Protein AF-A0A2S8RGA9-F1 (afdb_monomer_lite)

Foldseek 3Di:
DDDDDDDDDDDPPDPPDDPDPDFDKDKDWDFDWDWDWDKDADDPDPVRRVVVCVVCVVVVNQCVCDPRIHTPDTDIHTDPPDDTDMDMGTDNDDDDDDVVVLVVLLVVLVVVVVVLVVVQVVQDDDPVVVVPDDPPDDDDDDDDPVSVVSVVVSVVSNPPD

pLDDT: mean 84.49, std 16.22, range [42.5, 98.19]

Sequence (161 aa):
MSTLPVSTPPISTRPDGAGANLGAFMVGYTLDYAHRVVVGVRAASAEAACAIVRTAFDAGTLWDDTPDMPLLYDDYEELDGQVLDFDATAVPAWAAAHASVRQVRLHAAAERLLAFARLVDNRALSASVIGSWHPDVLVGLSLTAGQLRELRTLLATLADR

Secondary structure (DSSP, 8-state):
-PPPPP-PPP-----------PPEEEEE----EEEEEEE----SSHHHHHHHHHHHHHTT-TTS-BTTB-EEEEEEEEPTT-----EEEEESSPPPPPHHHHHHHHHHHHHHHHHHHHHHHHHSPPHHHHTTS-TT--------HHHHHHHHHHHHHHH--

Structure (mmCIF, N/CA/C/O backbone):
data_AF-A0A2S8RGA9-F1
#
_entry.id   AF-A0A2S8RGA9-F1
#
loop_
_atom_site.group_PDB
_atom_site.id
_atom_site.type_symbol
_atom_site.label_atom_id
_atom_site.label_alt_id
_atom_site.label_comp_id
_atom_site.label_asym_id
_atom_site.label_entity_id
_atom_site.label_seq_id
_atom_site.pdbx_PDB_ins_code
_atom_site.Cartn_x
_atom_site.Cartn_y
_atom_site.Cartn_z
_atom_site.occupancy
_atom_site.B_iso_or_equiv
_atom_site.auth_seq_id
_atom_site.auth_comp_id
_atom_site.auth_asym_id
_atom_site.auth_atom_id
_atom_site.pdbx_PDB_model_num
ATOM 1 N N . MET A 1 1 ? -27.987 74.223 2.114 1.00 42.50 1 MET A N 1
ATOM 2 C CA . MET A 1 1 ? -27.753 72.847 1.625 1.00 42.50 1 MET A CA 1
ATOM 3 C C . MET A 1 1 ? -26.258 72.599 1.704 1.00 42.50 1 MET A C 1
ATOM 5 O O . MET A 1 1 ? -25.519 73.243 0.977 1.00 42.50 1 MET A O 1
ATOM 9 N N . SER A 1 2 ? -25.833 71.806 2.690 1.00 43.59 2 SER A N 1
ATOM 10 C CA . SER A 1 2 ? -24.432 71.618 3.090 1.00 43.59 2 SER A CA 1
ATOM 11 C C . SER A 1 2 ? -23.911 70.294 2.531 1.00 43.59 2 SER A C 1
ATOM 13 O O . SER A 1 2 ? -24.535 69.256 2.745 1.00 43.59 2 SER A O 1
ATOM 15 N N . THR A 1 3 ? -22.812 70.334 1.786 1.00 44.50 3 THR A N 1
ATOM 16 C CA . THR A 1 3 ? -22.112 69.165 1.235 1.00 44.50 3 THR A CA 1
ATOM 17 C C . THR A 1 3 ? -21.219 68.534 2.303 1.00 44.50 3 THR A C 1
ATOM 19 O O . THR A 1 3 ? -20.331 69.198 2.833 1.00 44.50 3 THR A O 1
ATOM 22 N N . LEU A 1 4 ? -21.449 67.255 2.612 1.00 48.31 4 LEU A N 1
ATOM 23 C CA . LEU A 1 4 ? -20.589 66.449 3.486 1.00 48.31 4 LEU A CA 1
ATOM 24 C C . LEU A 1 4 ? -19.353 65.951 2.707 1.00 48.31 4 LEU A C 1
ATOM 26 O O . LEU A 1 4 ? -19.504 65.563 1.546 1.00 48.31 4 LEU A O 1
ATOM 30 N N . PRO A 1 5 ? -18.147 65.930 3.303 1.00 46.88 5 PRO A N 1
ATOM 31 C CA . PRO A 1 5 ? -16.959 65.389 2.651 1.00 46.88 5 PRO A CA 1
ATOM 32 C C . PRO A 1 5 ? -16.937 63.852 2.675 1.00 46.88 5 PRO A C 1
ATOM 34 O O . PRO A 1 5 ? -17.322 63.217 3.657 1.00 46.88 5 PRO A O 1
ATOM 37 N N . VAL A 1 6 ? -16.453 63.267 1.576 1.00 48.97 6 VAL A N 1
ATOM 38 C CA . VAL A 1 6 ? -16.216 61.827 1.414 1.00 48.97 6 VAL A CA 1
ATOM 39 C C . VAL A 1 6 ? -15.085 61.385 2.353 1.00 48.97 6 VAL A C 1
ATOM 41 O O . VAL A 1 6 ? -14.030 62.015 2.408 1.00 48.97 6 VAL A O 1
ATOM 44 N N . SER A 1 7 ? -15.314 60.319 3.119 1.00 44.38 7 SER A N 1
ATOM 45 C CA . SER A 1 7 ? -14.320 59.724 4.016 1.00 44.38 7 SER A CA 1
ATOM 46 C C . SER A 1 7 ? -13.496 58.693 3.242 1.00 44.38 7 SER A C 1
ATOM 48 O O . SER A 1 7 ? -14.022 57.671 2.804 1.00 44.38 7 SER A O 1
ATOM 50 N N . THR A 1 8 ? -12.212 58.977 3.031 1.00 52.38 8 THR A N 1
ATOM 51 C CA . THR A 1 8 ? -11.238 58.020 2.490 1.00 52.38 8 THR A CA 1
ATOM 52 C C . THR A 1 8 ? -10.865 57.015 3.589 1.00 52.38 8 THR A C 1
ATOM 54 O O . THR A 1 8 ? -10.479 57.453 4.675 1.00 52.38 8 THR A O 1
ATOM 57 N N . PRO A 1 9 ? -10.942 55.690 3.362 1.00 45.75 9 PRO A N 1
ATOM 58 C CA . PRO A 1 9 ? -10.477 54.718 4.347 1.00 45.75 9 PRO A CA 1
ATOM 59 C C . PRO A 1 9 ? -8.941 54.752 4.461 1.00 45.75 9 PRO A C 1
ATOM 61 O O . PRO A 1 9 ? -8.258 55.014 3.466 1.00 45.75 9 PRO A O 1
ATOM 64 N N . PRO A 1 10 ? -8.367 54.491 5.650 1.00 43.34 10 PRO A N 1
ATOM 65 C CA . PRO A 1 10 ? -6.922 54.478 5.825 1.00 43.34 10 PRO A CA 1
ATOM 66 C C . PRO A 1 10 ? -6.286 53.329 5.036 1.00 43.34 10 PRO A C 1
ATOM 68 O O . PRO A 1 10 ? -6.757 52.191 5.057 1.00 43.34 10 PRO A O 1
ATOM 71 N N . ILE A 1 11 ? -5.179 53.647 4.362 1.00 44.97 11 ILE A N 1
ATOM 72 C CA . ILE A 1 11 ? -4.244 52.680 3.786 1.00 44.97 11 ILE A CA 1
ATOM 73 C C . ILE A 1 11 ? -3.814 51.747 4.919 1.00 44.97 11 ILE A C 1
ATOM 75 O O . ILE A 1 11 ? -3.177 52.178 5.879 1.00 44.97 11 ILE A O 1
ATOM 79 N N . SER A 1 12 ? -4.200 50.475 4.815 1.00 45.91 12 SER A N 1
ATOM 80 C CA . SER A 1 12 ? -3.722 49.419 5.699 1.00 45.91 12 SER A CA 1
ATOM 81 C C . SER A 1 12 ? -2.216 49.298 5.490 1.00 45.91 12 SER A C 1
ATOM 83 O O . SER A 1 12 ? -1.745 48.780 4.477 1.00 45.91 12 SER A O 1
ATOM 85 N N . THR A 1 13 ? -1.453 49.862 6.421 1.00 44.22 13 THR A N 1
ATOM 86 C CA . THR A 1 13 ? -0.013 49.669 6.521 1.00 44.22 13 THR A CA 1
ATOM 87 C C . THR A 1 13 ? 0.232 48.189 6.777 1.00 44.22 13 THR A C 1
ATOM 89 O O . THR A 1 13 ? 0.076 47.707 7.899 1.00 44.22 13 THR A O 1
ATOM 92 N N . ARG A 1 14 ? 0.583 47.461 5.715 1.00 44.69 14 ARG A N 1
ATOM 93 C CA . ARG A 1 14 ? 1.195 46.137 5.804 1.00 44.69 14 ARG A CA 1
ATOM 94 C C . ARG A 1 14 ? 2.439 46.296 6.685 1.00 44.69 14 ARG A C 1
ATOM 96 O O . ARG A 1 14 ? 3.269 47.142 6.355 1.00 44.69 14 ARG A O 1
ATOM 103 N N . PRO A 1 15 ? 2.581 45.576 7.808 1.00 49.66 15 PRO A N 1
ATOM 104 C CA . PRO A 1 15 ? 3.842 45.605 8.516 1.00 49.66 15 PRO A CA 1
ATOM 105 C C . PRO A 1 15 ? 4.884 44.958 7.601 1.00 49.66 15 PRO A C 1
ATOM 107 O O . PRO A 1 15 ? 4.800 43.767 7.291 1.00 49.66 15 PRO A O 1
ATOM 110 N N . ASP A 1 16 ? 5.835 45.772 7.146 1.00 51.03 16 ASP A N 1
ATOM 111 C CA . ASP A 1 16 ? 7.136 45.331 6.661 1.00 51.03 16 ASP A CA 1
ATOM 112 C C . ASP A 1 16 ? 7.816 44.578 7.811 1.00 51.03 16 ASP A C 1
ATOM 114 O O . ASP A 1 16 ? 8.503 45.140 8.664 1.00 51.03 16 ASP A O 1
ATOM 118 N N . GLY A 1 17 ? 7.522 43.283 7.891 1.00 45.19 17 GLY A N 1
ATOM 119 C CA . GLY A 1 17 ? 8.126 42.361 8.833 1.00 45.19 17 GLY A CA 1
ATOM 120 C C . GLY A 1 17 ? 9.464 41.899 8.284 1.00 45.19 17 GLY A C 1
ATOM 121 O O . GLY A 1 17 ? 9.511 41.089 7.360 1.00 45.19 17 GLY A O 1
ATOM 122 N N . ALA A 1 18 ? 10.536 42.427 8.873 1.00 47.06 18 ALA A N 1
ATOM 123 C CA . ALA A 1 18 ? 11.880 41.868 8.852 1.00 47.06 18 ALA A CA 1
ATOM 124 C C . ALA A 1 18 ? 11.846 40.332 8.815 1.00 47.06 18 ALA A C 1
ATOM 126 O O . ALA A 1 18 ? 11.057 39.738 9.547 1.00 47.06 18 ALA A O 1
ATOM 127 N N . GLY A 1 19 ? 12.691 39.722 7.972 1.00 50.84 19 GLY A N 1
ATOM 128 C CA . GLY A 1 19 ? 12.765 38.278 7.738 1.00 50.84 19 GLY A CA 1
ATOM 129 C C . GLY A 1 19 ? 12.535 37.468 9.009 1.00 50.84 19 GLY A C 1
ATOM 130 O O . GLY A 1 19 ? 13.440 37.301 9.826 1.00 50.84 19 GLY A O 1
ATOM 131 N N . ALA A 1 20 ? 11.294 37.013 9.186 1.00 58.38 20 ALA A N 1
ATOM 132 C CA . ALA A 1 20 ? 10.914 36.228 10.338 1.00 58.38 20 ALA A CA 1
ATOM 133 C C . ALA A 1 20 ? 11.656 34.902 10.222 1.00 58.38 20 ALA A C 1
ATOM 135 O O . ALA A 1 20 ? 11.540 34.203 9.215 1.00 58.38 20 ALA A O 1
ATOM 136 N N . ASN A 1 21 ? 12.458 34.587 11.233 1.00 71.44 21 ASN A N 1
ATOM 137 C CA . ASN A 1 21 ? 13.107 33.293 11.328 1.00 71.44 21 ASN A CA 1
ATOM 138 C C . ASN A 1 21 ? 11.988 32.244 11.429 1.00 71.44 21 ASN A C 1
ATOM 140 O O . ASN A 1 21 ? 11.286 32.187 12.440 1.00 71.44 21 ASN A O 1
ATOM 144 N N . LEU A 1 22 ? 11.732 31.519 10.338 1.00 85.19 22 LEU A N 1
ATOM 145 C CA . LEU A 1 22 ? 10.626 30.569 10.262 1.00 85.19 22 LEU A CA 1
ATOM 146 C C . LEU A 1 22 ? 10.912 29.414 11.227 1.00 85.19 22 LEU A C 1
ATOM 148 O O . LEU A 1 22 ? 11.918 28.721 11.089 1.00 85.19 22 LEU A O 1
ATOM 152 N N . GLY A 1 23 ? 10.034 29.223 12.212 1.00 89.50 23 GLY A N 1
ATOM 153 C CA . GLY A 1 23 ? 10.087 28.070 13.111 1.00 89.50 23 GLY A CA 1
ATOM 154 C C . GLY A 1 23 ? 9.683 26.780 12.396 1.00 89.50 23 GLY A C 1
ATOM 155 O O . GLY A 1 23 ? 8.925 26.814 11.424 1.00 89.50 23 GLY A O 1
ATOM 156 N N . ALA A 1 24 ? 10.171 25.636 12.879 1.00 94.31 24 ALA A N 1
ATOM 157 C CA . ALA A 1 24 ? 9.717 24.334 12.404 1.00 94.31 24 ALA A CA 1
ATOM 158 C C . ALA A 1 24 ? 8.445 23.904 13.150 1.00 94.31 24 ALA A C 1
ATOM 160 O O . ALA A 1 24 ? 8.285 24.156 14.343 1.00 94.31 24 ALA A O 1
ATOM 161 N N . PHE A 1 25 ? 7.538 23.240 12.437 1.00 96.44 25 PHE A N 1
ATOM 162 C CA . PHE A 1 25 ? 6.290 22.708 12.983 1.00 96.44 25 PHE A CA 1
ATOM 163 C C . PHE A 1 25 ? 6.093 21.269 12.502 1.00 96.44 25 PHE A C 1
ATOM 165 O O . PHE A 1 25 ? 6.509 20.919 11.394 1.00 96.44 25 PHE A O 1
ATOM 172 N N . MET A 1 26 ? 5.459 20.447 13.330 1.00 94.94 26 MET A N 1
ATOM 173 C CA . MET A 1 26 ? 4.852 19.177 12.943 1.00 94.94 26 MET A CA 1
ATOM 174 C C . MET A 1 26 ? 3.354 19.406 12.798 1.00 94.94 26 MET A C 1
ATOM 176 O O . MET A 1 26 ? 2.732 19.908 13.728 1.00 94.94 26 MET A O 1
ATOM 180 N N . VAL A 1 27 ? 2.796 19.061 11.640 1.00 95.81 27 VAL A N 1
ATOM 181 C CA . VAL A 1 27 ? 1.365 19.207 11.358 1.00 95.81 27 VAL A CA 1
ATOM 182 C C . VAL A 1 27 ? 0.797 17.839 11.029 1.00 95.81 27 VAL A C 1
ATOM 184 O O . VAL A 1 27 ? 1.391 17.104 10.238 1.00 95.81 27 VAL A O 1
ATOM 187 N N . GLY A 1 28 ? -0.330 17.495 11.637 1.00 94.62 28 GLY A N 1
ATOM 188 C CA . GLY A 1 28 ? -0.988 16.214 11.431 1.00 94.62 28 GLY A CA 1
ATOM 189 C C . GLY A 1 28 ? -2.496 16.317 11.581 1.00 94.62 28 GLY A C 1
ATOM 190 O O . GLY A 1 28 ? -3.022 17.309 12.074 1.00 94.62 28 GLY A O 1
ATOM 191 N N . TYR A 1 29 ? -3.174 15.267 11.144 1.00 95.19 29 TYR A N 1
ATOM 192 C CA . TYR A 1 29 ? -4.593 15.035 11.367 1.00 95.19 29 TYR A CA 1
ATOM 193 C C . TYR A 1 29 ? -4.792 13.536 11.610 1.00 95.19 29 TYR A C 1
ATOM 195 O O . TYR A 1 29 ? -3.896 12.732 11.339 1.00 95.19 29 TYR A O 1
ATOM 203 N N . THR A 1 30 ? -5.948 13.152 12.140 1.00 92.62 30 THR A N 1
ATOM 204 C CA . THR A 1 30 ? -6.347 11.748 12.308 1.00 92.62 30 THR A CA 1
ATOM 205 C C . THR A 1 30 ? -7.770 11.586 11.796 1.00 92.62 30 THR A C 1
ATOM 207 O O . THR A 1 30 ? -8.595 12.473 11.999 1.00 92.62 30 THR A O 1
ATOM 210 N N . LEU A 1 31 ? -8.031 10.473 11.116 1.00 92.62 31 LEU A N 1
ATOM 211 C CA . LEU A 1 31 ? -9.353 10.080 10.641 1.00 92.62 31 LEU A CA 1
ATOM 212 C C . LEU A 1 31 ? -9.605 8.628 11.036 1.00 92.62 31 LEU A C 1
ATOM 214 O O . LEU A 1 31 ? -8.695 7.796 10.963 1.00 92.62 31 LEU A O 1
ATOM 218 N N . ASP A 1 32 ? -10.844 8.336 11.405 1.00 93.25 32 ASP A N 1
ATOM 219 C CA . ASP A 1 32 ? -11.330 6.985 11.619 1.00 93.25 32 ASP A CA 1
ATOM 220 C C . ASP A 1 32 ? -11.741 6.362 10.278 1.00 93.25 32 ASP A C 1
ATOM 222 O O . ASP A 1 32 ? -12.475 6.957 9.482 1.00 93.25 32 ASP A O 1
ATOM 226 N N . TYR A 1 33 ? -11.291 5.132 10.047 1.00 93.38 33 TYR A N 1
ATOM 227 C CA . TYR A 1 33 ? -11.642 4.344 8.870 1.00 93.38 33 TYR A CA 1
ATOM 228 C C . TYR A 1 33 ? -12.258 3.011 9.287 1.00 93.38 33 TYR A C 1
ATOM 230 O O . TYR A 1 33 ? -11.792 2.364 10.229 1.00 93.38 33 TYR A O 1
ATOM 238 N N . ALA A 1 34 ? -13.264 2.559 8.541 1.00 94.38 34 ALA A N 1
ATOM 239 C CA . ALA A 1 34 ? -13.741 1.186 8.589 1.00 94.38 34 ALA A CA 1
ATOM 240 C C . ALA A 1 34 ? -12.966 0.341 7.574 1.00 94.38 34 ALA A C 1
ATOM 242 O O . ALA A 1 34 ? -13.053 0.572 6.371 1.00 94.38 34 ALA A O 1
ATOM 243 N N . HIS A 1 35 ? -12.230 -0.665 8.047 1.00 95.25 35 HIS A N 1
ATOM 244 C CA . HIS A 1 35 ? -11.641 -1.667 7.161 1.00 95.25 35 HIS A CA 1
ATOM 245 C C . HIS A 1 35 ? -12.707 -2.681 6.765 1.00 95.25 35 HIS A C 1
ATOM 247 O O . HIS A 1 35 ? -13.246 -3.389 7.622 1.00 95.25 35 HIS A O 1
ATOM 253 N N . ARG A 1 36 ? -13.023 -2.754 5.476 1.00 94.88 36 ARG A N 1
ATOM 254 C CA . ARG A 1 36 ? -14.012 -3.685 4.951 1.00 94.88 36 ARG A CA 1
ATOM 255 C C . ARG A 1 36 ? -13.322 -4.694 4.049 1.00 94.88 36 ARG A C 1
ATOM 257 O O . ARG A 1 36 ? -12.698 -4.339 3.057 1.00 94.88 36 ARG A O 1
ATOM 264 N N . VAL A 1 37 ? -13.510 -5.967 4.385 1.00 96.06 37 VAL A N 1
ATOM 265 C CA . VAL A 1 37 ? -13.002 -7.109 3.621 1.00 96.06 37 VAL A CA 1
ATOM 266 C C . VAL A 1 37 ? -14.170 -8.014 3.248 1.00 96.06 37 VAL A C 1
ATOM 268 O O . VAL A 1 37 ? -15.000 -8.352 4.094 1.00 96.06 37 VAL A O 1
ATOM 271 N N . VAL A 1 38 ? -14.251 -8.407 1.979 1.00 97.06 38 VAL A N 1
ATOM 272 C CA . VAL A 1 38 ? -15.261 -9.331 1.454 1.00 97.06 38 VAL A CA 1
ATOM 273 C C . VAL A 1 38 ? -14.556 -10.404 0.636 1.00 97.06 38 VAL A C 1
ATOM 275 O O . VAL A 1 38 ? -13.811 -10.093 -0.287 1.00 97.06 38 VAL A O 1
ATOM 278 N N . VAL A 1 39 ? -14.828 -11.670 0.945 1.00 97.75 39 VAL A N 1
ATOM 279 C CA . VAL A 1 39 ? -14.309 -12.832 0.209 1.00 97.75 39 VAL A CA 1
ATOM 280 C C . VAL A 1 39 ? -15.453 -13.699 -0.304 1.00 97.75 39 VAL A C 1
ATOM 282 O O . VAL A 1 39 ? -16.534 -13.743 0.289 1.00 97.75 39 VAL A O 1
ATOM 285 N N . GLY A 1 40 ? -15.227 -14.401 -1.410 1.00 97.62 40 GLY A N 1
ATOM 286 C CA . GLY A 1 40 ? -16.136 -15.447 -1.871 1.00 97.62 40 GLY A CA 1
ATOM 287 C C . GLY A 1 40 ? -15.885 -16.742 -1.105 1.00 97.62 40 GLY A C 1
ATOM 288 O O . GLY A 1 40 ? -14.739 -17.108 -0.912 1.00 97.62 40 GLY A O 1
ATOM 289 N N . VAL A 1 41 ? -16.927 -17.461 -0.683 1.00 97.25 41 VAL A N 1
ATOM 290 C CA . VAL A 1 41 ? -16.790 -18.810 -0.103 1.00 97.25 41 VAL A CA 1
ATOM 291 C C . VAL A 1 41 ? -17.966 -19.676 -0.541 1.00 97.25 41 VAL A C 1
ATOM 293 O O . VAL A 1 41 ? -19.116 -19.233 -0.543 1.00 97.25 41 VAL A O 1
ATOM 296 N N . ARG A 1 42 ? -17.692 -20.938 -0.888 1.00 97.38 42 ARG A N 1
ATOM 297 C CA . ARG A 1 42 ? -18.724 -21.965 -1.088 1.00 97.38 42 ARG A CA 1
ATOM 298 C C . ARG A 1 42 ? -18.902 -22.754 0.205 1.00 97.38 42 ARG A C 1
ATOM 300 O O . ARG A 1 42 ? -17.968 -23.401 0.664 1.00 97.38 42 ARG A O 1
ATOM 307 N N . ALA A 1 43 ? -20.101 -22.729 0.776 1.00 97.31 43 ALA A N 1
ATOM 308 C CA . ALA A 1 43 ? -20.412 -23.445 2.010 1.00 97.31 43 ALA A CA 1
ATOM 309 C C . ALA A 1 43 ? -21.855 -23.959 2.013 1.00 97.31 43 ALA A C 1
ATOM 311 O O . ALA A 1 43 ? -22.703 -23.474 1.266 1.00 97.31 43 ALA A O 1
ATOM 312 N N . ALA A 1 44 ? -22.133 -24.937 2.877 1.00 96.75 44 ALA A N 1
ATOM 313 C CA . ALA A 1 44 ? -23.471 -25.508 3.031 1.00 96.75 44 ALA A CA 1
ATOM 314 C C . ALA A 1 44 ? -24.452 -24.580 3.780 1.00 96.75 44 ALA A C 1
ATOM 316 O O . ALA A 1 44 ? -25.662 -24.755 3.662 1.00 96.75 44 ALA A O 1
ATOM 317 N N . SER A 1 45 ? -23.945 -23.608 4.548 1.00 98.00 45 SER A N 1
ATOM 318 C CA . SER A 1 45 ? -24.736 -22.595 5.257 1.00 98.00 45 SER A CA 1
ATOM 319 C C . SER A 1 45 ? -23.917 -21.324 5.508 1.00 98.00 45 SER A C 1
ATOM 321 O O . SER A 1 45 ? -22.700 -21.308 5.297 1.00 98.00 45 SER A O 1
ATOM 323 N N . ALA A 1 46 ? -24.578 -20.266 5.986 1.00 97.69 46 ALA A N 1
ATOM 324 C CA . ALA A 1 46 ? -23.919 -19.020 6.373 1.00 97.69 46 ALA A CA 1
ATOM 325 C C . ALA A 1 46 ? -22.934 -19.230 7.535 1.00 97.69 46 ALA A C 1
ATOM 327 O O . ALA A 1 46 ? -21.816 -18.727 7.501 1.00 97.69 46 ALA A O 1
ATOM 328 N N . GLU A 1 47 ? -23.302 -20.039 8.527 1.00 98.19 47 GLU A N 1
ATOM 329 C CA . GLU A 1 47 ? -22.447 -20.365 9.672 1.00 98.19 47 GLU A CA 1
ATOM 330 C C . GLU A 1 47 ? -21.195 -21.122 9.224 1.00 98.19 47 GLU A C 1
ATOM 332 O O . GLU A 1 47 ? -20.090 -20.818 9.675 1.00 98.19 47 GLU A O 1
ATOM 337 N N . ALA A 1 48 ? -21.352 -22.071 8.294 1.00 97.94 48 ALA A N 1
ATOM 338 C CA . ALA A 1 48 ? -20.225 -22.786 7.710 1.00 97.94 48 ALA A CA 1
ATOM 339 C C . ALA A 1 48 ? -19.308 -21.839 6.917 1.00 97.94 48 ALA A C 1
ATOM 341 O O . ALA A 1 48 ? -18.088 -21.944 7.034 1.00 97.94 48 ALA A O 1
ATOM 342 N N . ALA A 1 49 ? -19.870 -20.880 6.171 1.00 97.88 49 ALA A N 1
ATOM 343 C CA . ALA A 1 49 ? -19.082 -19.855 5.486 1.00 97.88 49 ALA A CA 1
ATOM 344 C C . ALA A 1 49 ? -18.283 -19.001 6.485 1.00 97.88 49 ALA A C 1
ATOM 346 O O . ALA A 1 49 ? -17.076 -18.837 6.320 1.00 97.88 49 ALA A O 1
ATOM 347 N N . CYS A 1 50 ? -18.918 -18.526 7.562 1.00 97.56 50 CYS A N 1
ATOM 348 C CA . CYS A 1 50 ? -18.239 -17.767 8.612 1.00 97.56 50 CYS A CA 1
ATOM 349 C C . CYS A 1 50 ? -17.117 -18.572 9.282 1.00 97.56 50 CYS A C 1
ATOM 351 O O . CYS A 1 50 ? -16.051 -18.020 9.542 1.00 97.56 50 CYS A O 1
ATOM 353 N N . ALA A 1 51 ? -17.319 -19.869 9.536 1.00 97.88 51 ALA A N 1
ATOM 354 C CA . ALA A 1 51 ? -16.297 -20.732 10.128 1.00 97.88 51 ALA A CA 1
ATOM 355 C C . ALA A 1 51 ? -15.073 -20.916 9.210 1.00 97.88 51 ALA A C 1
ATOM 357 O O . ALA A 1 51 ? -13.934 -20.878 9.687 1.00 97.88 51 ALA A O 1
ATOM 358 N N . ILE A 1 52 ? -15.301 -21.070 7.900 1.00 97.56 52 ILE A N 1
ATOM 359 C CA . ILE A 1 52 ? -14.235 -21.146 6.889 1.00 97.56 52 ILE A CA 1
ATOM 360 C C . ILE A 1 52 ? -13.432 -19.842 6.875 1.00 97.56 52 ILE A C 1
ATOM 362 O O . ILE A 1 52 ? -12.217 -19.871 7.064 1.00 97.56 52 ILE A O 1
ATOM 366 N N . VAL A 1 53 ? -14.111 -18.697 6.735 1.00 97.44 53 VAL A N 1
ATOM 367 C CA . VAL A 1 53 ? -13.465 -17.373 6.703 1.00 97.44 53 VAL A CA 1
ATOM 368 C C . VAL A 1 53 ? -12.703 -17.094 7.995 1.00 97.44 53 VAL A C 1
ATOM 370 O O . VAL A 1 53 ? -11.581 -16.596 7.953 1.00 97.44 53 VAL A O 1
ATOM 373 N N . ARG A 1 54 ? -13.269 -17.452 9.153 1.00 97.56 54 ARG A N 1
ATOM 374 C CA . ARG A 1 54 ? -12.605 -17.274 10.447 1.00 97.56 54 ARG A CA 1
ATOM 375 C C . ARG A 1 54 ? -11.302 -18.062 10.521 1.00 97.56 54 ARG A C 1
ATOM 377 O O . ARG A 1 54 ? -10.286 -17.518 10.936 1.00 97.56 54 ARG A O 1
ATOM 384 N N . THR A 1 55 ? -11.333 -19.316 10.078 1.00 97.75 55 THR A N 1
ATOM 385 C CA . THR A 1 55 ? -10.150 -20.182 10.051 1.00 97.75 55 THR A CA 1
ATOM 386 C C . THR A 1 55 ? -9.080 -19.616 9.116 1.00 97.75 55 THR A C 1
ATOM 388 O O . THR A 1 55 ? -7.909 -19.582 9.483 1.00 97.75 55 THR A O 1
ATOM 391 N N . ALA A 1 56 ? -9.472 -19.118 7.939 1.00 97.06 56 ALA A N 1
ATOM 392 C CA . ALA A 1 56 ? -8.555 -18.473 7.002 1.00 97.06 56 ALA A CA 1
ATOM 393 C C . ALA A 1 56 ? -7.933 -17.186 7.570 1.00 97.06 56 ALA A C 1
ATOM 395 O O . ALA A 1 56 ? -6.728 -16.974 7.426 1.00 97.06 56 ALA A O 1
ATOM 396 N N . PHE A 1 57 ? -8.731 -16.355 8.250 1.00 96.94 57 PHE A N 1
ATOM 397 C CA . PHE A 1 57 ? -8.257 -15.148 8.931 1.00 96.94 57 PHE A CA 1
ATOM 398 C C . PHE A 1 57 ? -7.230 -15.484 10.014 1.00 96.94 57 PHE A C 1
ATOM 400 O O . PHE A 1 57 ? -6.133 -14.932 10.012 1.00 96.94 57 PHE A O 1
ATOM 407 N N . ASP A 1 58 ? -7.553 -16.431 10.900 1.00 97.81 58 ASP A N 1
ATOM 408 C CA . ASP A 1 58 ? -6.663 -16.839 11.991 1.00 97.81 58 ASP A CA 1
ATOM 409 C C . ASP A 1 58 ? -5.369 -17.496 11.455 1.00 97.81 58 ASP A C 1
ATOM 411 O O . ASP A 1 58 ? -4.313 -17.391 12.079 1.00 97.81 58 ASP A O 1
ATOM 415 N N . ALA A 1 59 ? -5.425 -18.126 10.275 1.00 97.00 59 ALA A N 1
ATOM 416 C CA . ALA A 1 59 ? -4.264 -18.675 9.571 1.00 97.00 59 ALA A CA 1
ATOM 417 C C . ALA A 1 59 ? -3.482 -17.642 8.732 1.00 97.00 59 ALA A C 1
ATOM 419 O O . ALA A 1 59 ? -2.432 -17.983 8.191 1.00 97.00 59 ALA A O 1
ATOM 420 N N . GLY A 1 60 ? -3.977 -16.407 8.591 1.00 96.19 60 GLY A N 1
ATOM 421 C CA . GLY A 1 60 ? -3.362 -15.367 7.758 1.00 96.19 60 GLY A CA 1
ATOM 422 C C . GLY A 1 60 ? -3.465 -15.606 6.246 1.00 96.19 60 GLY A C 1
ATOM 423 O O . GLY A 1 60 ? -2.739 -14.974 5.492 1.00 96.19 60 GLY A O 1
ATOM 424 N N . THR A 1 61 ? -4.358 -16.496 5.809 1.00 96.81 61 THR A N 1
ATOM 425 C CA . THR A 1 61 ? -4.536 -16.902 4.394 1.00 96.81 61 THR A CA 1
ATOM 426 C C . THR A 1 61 ? -5.755 -16.252 3.737 1.00 96.81 61 THR A C 1
ATOM 428 O O . THR A 1 61 ? -6.072 -16.507 2.578 1.00 96.81 61 THR A O 1
ATOM 431 N N . LEU A 1 62 ? -6.468 -15.394 4.475 1.00 96.25 62 LEU A N 1
ATOM 432 C CA . LEU A 1 62 ? -7.675 -14.724 3.985 1.00 96.25 62 LEU A CA 1
ATOM 433 C C . LEU A 1 62 ? -7.416 -13.861 2.736 1.00 96.25 62 LEU A C 1
ATOM 435 O O . LEU A 1 62 ? -8.291 -13.751 1.882 1.00 96.25 62 LEU A O 1
ATOM 439 N N . TRP A 1 63 ? -6.221 -13.278 2.628 1.00 97.12 63 TRP A N 1
ATOM 440 C CA . TRP A 1 63 ? -5.830 -12.355 1.557 1.00 97.12 63 TRP A CA 1
ATOM 441 C C . TRP A 1 63 ? -5.088 -13.026 0.395 1.00 97.12 63 TRP A C 1
ATOM 443 O O . TRP A 1 63 ? -4.601 -12.333 -0.493 1.00 97.12 63 TRP A O 1
ATOM 453 N N . ASP A 1 64 ? -5.005 -14.358 0.374 1.00 96.56 64 ASP A N 1
ATOM 454 C CA . ASP A 1 64 ? -4.234 -15.096 -0.638 1.00 96.56 64 ASP A CA 1
ATOM 455 C C . ASP A 1 64 ? -4.881 -15.091 -2.038 1.00 96.56 64 ASP A C 1
ATOM 457 O O . ASP A 1 64 ? -4.269 -15.573 -2.989 1.00 96.56 64 ASP A O 1
ATOM 461 N N . ASP A 1 65 ? -6.109 -14.572 -2.165 1.00 95.75 65 ASP A N 1
ATOM 462 C CA . ASP A 1 65 ? -6.881 -14.470 -3.414 1.00 95.75 65 ASP A CA 1
ATOM 463 C C . ASP A 1 65 ? -6.905 -15.783 -4.221 1.00 95.75 65 ASP A C 1
ATOM 465 O O . ASP A 1 65 ? -6.462 -15.886 -5.368 1.00 95.75 65 ASP A O 1
ATOM 469 N N . THR A 1 66 ? -7.393 -16.847 -3.579 1.00 96.00 66 THR A N 1
ATOM 470 C CA . THR A 1 66 ? -7.411 -18.191 -4.175 1.00 96.00 66 THR A CA 1
ATOM 471 C C . THR A 1 66 ? -8.690 -18.434 -4.985 1.00 96.00 66 THR A C 1
ATOM 473 O O . THR A 1 66 ? -9.730 -17.858 -4.673 1.00 96.00 66 THR A O 1
ATOM 476 N N . PRO A 1 67 ? -8.701 -19.346 -5.979 1.00 95.31 67 PRO A N 1
ATOM 477 C CA . PRO A 1 67 ? -9.917 -19.644 -6.746 1.00 95.31 67 PRO A CA 1
ATOM 478 C C . PRO A 1 67 ? -11.117 -20.111 -5.903 1.00 95.31 67 PRO A C 1
ATOM 480 O O . PRO A 1 67 ? -12.265 -19.859 -6.274 1.00 95.31 67 PRO A O 1
ATOM 483 N N . ASP A 1 68 ? -10.861 -20.785 -4.779 1.00 94.06 68 ASP A N 1
ATOM 484 C CA . ASP A 1 68 ? -11.899 -21.278 -3.863 1.00 94.06 68 ASP A CA 1
ATOM 485 C C . ASP A 1 68 ? -12.321 -20.234 -2.817 1.00 94.06 68 ASP A C 1
ATOM 487 O O . ASP A 1 68 ? -13.410 -20.340 -2.244 1.00 94.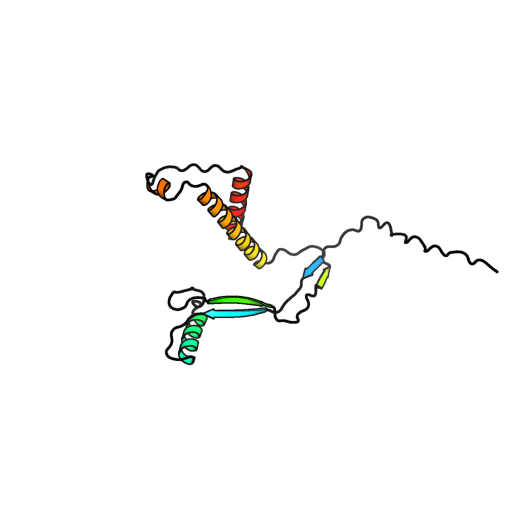06 68 ASP A O 1
ATOM 491 N N . MET A 1 69 ? -11.483 -19.216 -2.601 1.00 96.69 69 MET A N 1
ATOM 492 C CA . MET A 1 69 ? -11.742 -18.082 -1.722 1.00 96.69 69 MET A CA 1
ATOM 493 C C . MET A 1 69 ? -11.176 -16.785 -2.326 1.00 96.69 69 MET A C 1
ATOM 495 O O . MET A 1 69 ? -10.123 -16.313 -1.884 1.00 96.69 69 MET A O 1
ATOM 499 N N . PRO A 1 70 ? -11.829 -16.232 -3.366 1.00 97.69 70 PRO A N 1
ATOM 500 C CA . PRO A 1 70 ? -11.350 -15.028 -4.033 1.00 97.69 70 PRO A CA 1
A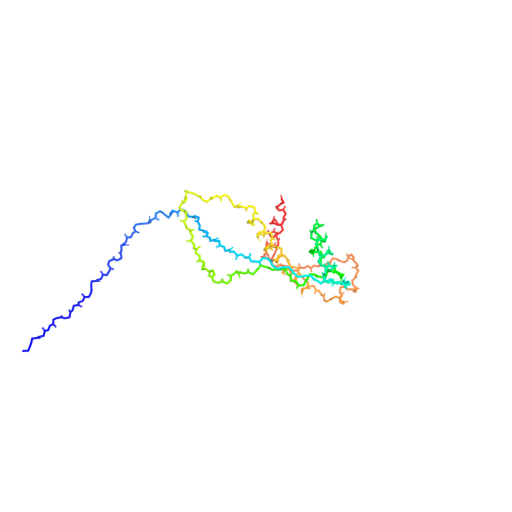TOM 501 C C . PRO A 1 70 ? -11.562 -13.801 -3.147 1.00 97.69 70 PRO A C 1
ATOM 503 O O . PRO A 1 70 ? -12.598 -13.687 -2.475 1.00 97.69 70 PRO A O 1
ATOM 506 N N . LEU A 1 71 ? -10.615 -12.865 -3.186 1.00 97.38 71 LEU A N 1
ATOM 507 C CA . LEU A 1 71 ? -10.729 -11.579 -2.509 1.00 97.38 71 LEU A CA 1
ATOM 508 C C . LEU A 1 71 ? -11.588 -10.644 -3.367 1.00 97.38 71 LEU A C 1
ATOM 510 O O . LEU A 1 71 ? -11.204 -10.237 -4.459 1.00 97.38 71 LEU A O 1
ATOM 514 N N . LEU A 1 72 ? -12.795 -10.336 -2.891 1.00 96.94 72 LEU A N 1
ATOM 515 C CA . LEU A 1 72 ? -13.785 -9.560 -3.647 1.00 96.94 72 LEU A CA 1
ATOM 516 C C . LEU A 1 72 ? -13.736 -8.068 -3.320 1.00 96.94 72 LEU A C 1
ATOM 518 O O . LEU A 1 72 ? -14.110 -7.244 -4.152 1.00 96.94 72 LEU A O 1
ATOM 522 N N . TYR A 1 73 ? -13.332 -7.728 -2.098 1.00 96.19 73 TYR A N 1
ATOM 523 C CA . TYR A 1 73 ? -13.185 -6.357 -1.629 1.00 96.19 73 TYR A CA 1
ATOM 524 C C . TYR A 1 73 ? -12.185 -6.324 -0.476 1.00 96.19 73 TYR A C 1
ATOM 526 O O . TYR A 1 73 ? -12.269 -7.163 0.421 1.00 96.19 73 TYR A O 1
ATOM 534 N N . ASP A 1 74 ? -11.275 -5.360 -0.491 1.00 96.25 74 ASP A N 1
ATOM 535 C CA . ASP A 1 74 ? -10.346 -5.074 0.600 1.00 96.25 74 ASP A CA 1
ATOM 536 C C . ASP A 1 74 ? -9.980 -3.595 0.523 1.00 96.25 74 ASP A C 1
ATOM 538 O O . ASP A 1 74 ? -9.151 -3.200 -0.297 1.00 96.25 74 ASP A O 1
ATOM 542 N N . ASP A 1 75 ? -10.680 -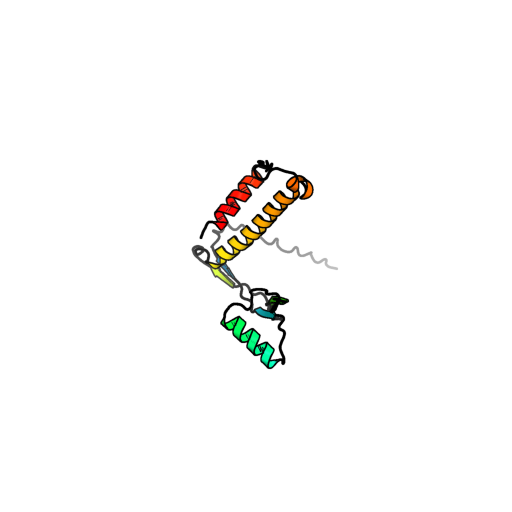2.772 1.299 1.00 95.19 75 ASP A N 1
ATOM 543 C CA . ASP A 1 75 ? -10.421 -1.336 1.325 1.00 95.19 75 ASP A CA 1
ATOM 544 C C . ASP A 1 75 ? -10.815 -0.703 2.665 1.00 95.19 75 ASP A C 1
ATOM 546 O O . ASP A 1 75 ? -11.565 -1.274 3.469 1.00 95.19 75 ASP A O 1
ATOM 550 N N . TYR A 1 76 ? -10.296 0.496 2.900 1.00 93.00 76 TYR A N 1
ATOM 551 C CA . TYR A 1 76 ? -10.649 1.350 4.022 1.00 93.00 76 TYR A CA 1
ATOM 552 C C . TYR A 1 76 ? -11.655 2.408 3.566 1.00 93.00 76 TYR A C 1
ATOM 554 O O . TYR A 1 76 ? -11.381 3.207 2.677 1.00 93.00 76 TYR A O 1
ATOM 562 N N . GLU A 1 77 ? -12.812 2.450 4.216 1.00 91.38 77 GLU A N 1
ATOM 563 C CA . GLU A 1 77 ? -13.844 3.458 3.975 1.00 91.38 77 GLU A CA 1
ATOM 564 C C . GLU A 1 77 ? -13.788 4.515 5.089 1.00 91.38 77 GLU A C 1
ATOM 566 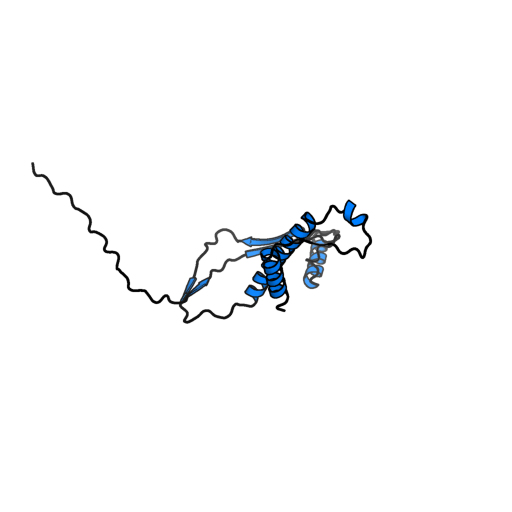O O . GLU A 1 77 ? -13.803 4.175 6.277 1.00 91.38 77 GLU A O 1
ATOM 571 N N . GLU A 1 78 ? -13.703 5.800 4.724 1.00 90.75 78 GLU A N 1
ATOM 572 C CA . GLU A 1 78 ? -13.854 6.898 5.687 1.00 90.75 78 GLU A CA 1
ATOM 573 C C . GLU A 1 78 ? -15.255 6.845 6.303 1.00 90.75 78 GLU A C 1
ATOM 575 O O . GLU A 1 78 ? -16.252 6.675 5.599 1.00 90.75 78 GLU A O 1
ATOM 580 N N . LEU A 1 79 ? -15.351 7.008 7.623 1.00 89.94 79 LEU A N 1
ATOM 581 C CA . LEU A 1 79 ? -16.656 7.137 8.265 1.00 89.94 79 LEU A CA 1
ATOM 582 C C . LEU A 1 79 ? -17.271 8.505 7.935 1.00 89.94 79 LEU A C 1
ATOM 584 O O . LEU A 1 79 ? -16.621 9.541 8.100 1.00 89.94 79 LEU A O 1
ATOM 588 N N . ASP A 1 80 ? -18.534 8.507 7.505 1.00 85.94 80 ASP A N 1
ATOM 589 C CA . ASP A 1 80 ? -19.268 9.725 7.153 1.00 85.94 80 ASP A CA 1
ATOM 590 C C . ASP A 1 80 ? -19.351 10.727 8.317 1.00 85.94 80 ASP A C 1
ATOM 592 O O . ASP A 1 80 ? -19.522 10.367 9.484 1.00 85.94 80 ASP A O 1
ATOM 596 N N . GLY A 1 81 ? -19.311 12.019 7.978 1.00 86.81 81 GLY A N 1
ATOM 597 C CA . GLY A 1 81 ? -19.511 13.119 8.930 1.00 86.81 81 GLY A CA 1
ATOM 598 C C . GLY A 1 81 ? -18.255 13.565 9.681 1.00 86.81 81 GLY A C 1
ATOM 599 O O . GLY A 1 81 ? -18.345 14.451 10.533 1.00 86.81 81 GLY A O 1
ATOM 600 N N . GLN A 1 82 ? -17.092 13.001 9.360 1.00 89.12 82 GLN A N 1
ATOM 601 C CA . GLN A 1 82 ? -15.815 13.467 9.891 1.00 89.12 82 GLN A CA 1
ATOM 602 C C . GLN A 1 82 ? -15.397 14.797 9.254 1.00 89.12 82 GLN A C 1
ATOM 604 O O . GLN A 1 82 ? -15.557 15.019 8.054 1.00 89.12 82 GLN A O 1
ATOM 609 N N . VAL A 1 83 ? -14.843 15.691 10.072 1.00 87.50 83 VAL A N 1
ATOM 610 C CA . VAL A 1 83 ? -14.238 16.946 9.616 1.00 87.50 83 VAL A CA 1
ATOM 611 C C . VAL A 1 83 ? -12.732 16.814 9.762 1.00 87.50 83 VAL A C 1
ATOM 613 O O . VAL A 1 83 ? -12.239 16.480 10.836 1.00 87.50 83 VAL A O 1
ATOM 616 N N . LEU A 1 84 ? -12.009 17.086 8.678 1.00 90.81 84 LEU A N 1
ATOM 617 C CA . LEU A 1 84 ? -10.553 17.081 8.672 1.00 90.81 84 LEU A CA 1
ATOM 618 C C . LEU A 1 84 ? -10.036 18.264 9.506 1.00 90.81 84 LEU A C 1
ATOM 620 O O . LEU A 1 84 ? -10.130 19.413 9.068 1.00 90.81 84 LEU A O 1
ATOM 624 N N . ASP A 1 85 ? -9.507 17.982 10.695 1.00 93.19 85 ASP A N 1
ATOM 625 C CA . ASP A 1 85 ? -8.907 18.987 11.576 1.00 93.19 85 ASP A CA 1
ATOM 626 C C . ASP A 1 85 ? -7.392 18.801 11.660 1.00 93.19 85 ASP A C 1
ATOM 628 O O . ASP A 1 85 ? -6.893 17.690 11.857 1.00 93.19 85 ASP A O 1
ATOM 632 N N . PHE A 1 86 ? -6.660 19.898 11.481 1.00 96.12 86 PHE A N 1
ATOM 633 C CA . PHE A 1 86 ? -5.203 19.893 11.460 1.00 96.12 86 PHE A CA 1
ATOM 634 C C . PHE A 1 86 ? -4.663 20.498 12.746 1.00 96.12 86 PHE A C 1
ATOM 636 O O . PHE A 1 86 ? -4.864 21.682 13.015 1.00 96.12 86 PHE A O 1
ATOM 643 N N . ASP A 1 87 ? -3.882 19.711 13.477 1.00 95.75 87 ASP A N 1
ATOM 644 C CA . ASP A 1 87 ? -3.132 20.192 14.628 1.00 95.75 87 ASP A CA 1
ATOM 645 C C . ASP A 1 87 ? -1.681 20.486 14.242 1.00 95.75 87 ASP A C 1
ATOM 647 O O . ASP A 1 87 ? -1.052 19.733 13.490 1.00 95.75 87 ASP A O 1
ATOM 651 N N . ALA A 1 88 ? -1.149 21.595 14.757 1.00 96.44 88 ALA A N 1
ATOM 652 C CA . ALA A 1 88 ? 0.199 22.061 14.474 1.00 96.44 88 ALA A CA 1
ATOM 653 C C . ALA A 1 88 ? 0.979 22.285 15.772 1.00 96.44 88 ALA A C 1
ATOM 655 O O . ALA A 1 88 ? 0.681 23.181 16.560 1.00 96.44 88 ALA A O 1
ATOM 656 N N . THR A 1 89 ? 2.057 21.527 15.947 1.00 96.25 89 THR A N 1
ATOM 657 C CA . THR A 1 89 ? 2.953 21.622 17.102 1.00 96.25 89 THR A CA 1
ATOM 658 C C . THR A 1 89 ? 4.295 22.224 16.687 1.00 96.25 89 THR A C 1
ATOM 660 O O . THR A 1 89 ? 4.973 21.699 15.803 1.00 96.25 89 THR A O 1
ATOM 663 N N . ALA A 1 90 ? 4.712 23.320 17.330 1.00 96.19 90 ALA A N 1
ATOM 664 C CA . ALA A 1 90 ? 6.029 23.922 17.106 1.00 96.19 90 ALA A CA 1
ATOM 665 C C . ALA A 1 90 ? 7.150 23.017 17.641 1.00 96.19 90 ALA A C 1
ATOM 667 O O . ALA A 1 90 ? 7.072 22.517 18.763 1.00 96.19 90 ALA A O 1
ATOM 668 N N . VAL A 1 91 ? 8.216 22.838 16.860 1.00 96.12 91 VAL A N 1
ATOM 669 C CA . VAL A 1 91 ? 9.359 21.981 17.201 1.00 96.12 91 VAL A CA 1
ATOM 670 C C . VAL A 1 91 ? 10.688 22.664 16.864 1.00 96.12 91 VAL A C 1
ATOM 672 O O . VAL A 1 91 ? 10.752 23.471 15.939 1.00 96.12 91 VAL A O 1
ATOM 675 N N . PRO A 1 92 ? 11.784 22.347 17.575 1.00 93.69 92 PRO A N 1
ATOM 676 C CA . PRO A 1 92 ? 13.103 22.895 17.251 1.00 93.69 92 PRO A CA 1
ATOM 677 C C . PRO A 1 92 ? 13.684 22.315 15.949 1.00 93.69 92 PRO A C 1
ATOM 679 O O . PRO A 1 92 ? 14.440 22.992 15.258 1.00 93.69 92 PRO A O 1
ATOM 682 N N . ALA A 1 93 ? 13.335 21.069 15.616 1.00 93.75 93 ALA A N 1
ATOM 683 C CA . ALA A 1 93 ? 13.671 20.376 14.373 1.00 93.75 93 ALA A CA 1
ATOM 684 C C . ALA A 1 93 ? 12.710 19.190 14.170 1.00 93.75 93 ALA A C 1
ATOM 686 O O . ALA A 1 93 ? 12.117 18.702 15.134 1.00 93.75 93 ALA A O 1
ATOM 687 N N . TRP A 1 94 ? 12.563 18.707 12.934 1.00 93.62 94 TRP A N 1
ATOM 688 C CA . TRP A 1 94 ? 11.747 17.524 12.642 1.00 93.62 94 TRP A CA 1
ATOM 689 C C . TRP A 1 94 ? 12.440 16.233 13.083 1.00 93.62 94 TRP A C 1
ATOM 691 O O . TRP A 1 94 ? 13.647 16.067 12.895 1.00 93.62 94 TRP A O 1
ATOM 701 N N . ALA A 1 95 ? 11.664 15.299 13.634 1.00 89.44 95 ALA A N 1
ATOM 702 C CA . ALA A 1 95 ? 12.150 13.963 13.948 1.00 89.44 95 ALA A CA 1
ATOM 703 C C . ALA A 1 95 ? 12.509 13.177 12.674 1.00 89.44 95 ALA A C 1
ATOM 705 O O . ALA A 1 95 ? 12.044 13.481 11.572 1.00 89.44 95 ALA A O 1
ATOM 706 N N . ALA A 1 96 ? 13.313 12.123 12.838 1.00 90.94 96 ALA A N 1
ATOM 707 C CA . ALA A 1 96 ? 13.503 11.141 11.779 1.00 90.94 96 ALA A CA 1
ATOM 708 C C . ALA A 1 96 ? 12.151 10.538 11.363 1.00 90.94 96 ALA A C 1
ATOM 710 O O . ALA A 1 96 ? 11.263 10.328 12.190 1.00 90.94 96 ALA A O 1
ATOM 711 N N . ALA A 1 97 ? 12.007 10.262 10.068 1.00 90.19 97 ALA A N 1
ATOM 712 C CA . ALA A 1 97 ? 10.784 9.698 9.521 1.00 90.19 97 ALA A CA 1
ATOM 713 C C . ALA A 1 97 ? 10.463 8.338 10.166 1.00 90.19 97 ALA A C 1
ATOM 715 O O . ALA A 1 97 ? 11.344 7.491 10.317 1.00 90.19 97 ALA A O 1
ATOM 716 N N . HIS A 1 98 ? 9.191 8.123 10.504 1.00 93.12 98 HIS A N 1
ATOM 717 C CA . HIS A 1 98 ? 8.717 6.840 11.014 1.00 93.12 98 HIS A CA 1
ATOM 718 C C . HIS A 1 98 ? 8.874 5.729 9.958 1.00 93.12 98 HIS A C 1
ATOM 720 O O . HIS A 1 98 ? 8.858 5.995 8.754 1.00 93.12 98 HIS A O 1
ATOM 726 N N . ALA A 1 99 ? 8.967 4.467 10.392 1.00 87.56 99 ALA A N 1
ATOM 727 C CA . ALA A 1 99 ? 9.123 3.318 9.496 1.00 87.56 99 ALA A CA 1
ATOM 728 C C . ALA A 1 99 ? 7.991 3.201 8.453 1.00 87.56 99 ALA A C 1
ATOM 730 O O . ALA A 1 99 ? 8.229 2.754 7.333 1.00 87.56 99 ALA A O 1
ATOM 731 N N . SER A 1 100 ? 6.784 3.682 8.766 1.00 90.31 100 SER A N 1
ATOM 732 C CA . SER A 1 100 ? 5.671 3.753 7.805 1.00 90.31 100 SER A CA 1
ATOM 733 C C . SER A 1 100 ? 5.995 4.616 6.577 1.00 90.31 100 SER A C 1
ATOM 735 O O . SER A 1 100 ? 5.572 4.294 5.471 1.00 90.31 100 SER A O 1
ATOM 737 N N . VAL A 1 101 ? 6.824 5.657 6.717 1.00 90.75 101 VAL A N 1
ATOM 738 C CA . VAL A 1 101 ? 7.270 6.488 5.585 1.00 90.75 101 VAL A CA 1
ATOM 739 C C . VAL A 1 101 ? 8.129 5.676 4.615 1.00 90.75 101 VAL A C 1
ATOM 741 O O . VAL A 1 101 ? 8.079 5.902 3.405 1.00 90.75 101 VAL A O 1
ATOM 744 N N . ARG A 1 102 ? 8.893 4.694 5.111 1.00 87.94 102 ARG A N 1
ATOM 745 C CA . ARG A 1 102 ? 9.632 3.766 4.248 1.00 87.94 102 ARG A CA 1
ATOM 746 C C . ARG A 1 102 ? 8.675 2.908 3.426 1.00 87.94 102 ARG A C 1
ATOM 748 O O . ARG A 1 102 ? 8.890 2.778 2.227 1.00 87.94 102 ARG A O 1
ATOM 755 N N . GLN A 1 103 ? 7.610 2.383 4.029 1.00 88.56 103 GLN A N 1
ATOM 756 C CA . GLN A 1 103 ? 6.605 1.602 3.304 1.00 88.56 103 GLN A CA 1
ATOM 757 C C . GLN A 1 103 ? 5.926 2.431 2.201 1.00 88.56 103 GLN A C 1
ATOM 759 O O . GLN A 1 103 ? 5.811 1.954 1.075 1.00 88.56 103 GLN A O 1
ATOM 764 N N . VAL A 1 104 ? 5.594 3.699 2.477 1.00 90.81 104 VAL A N 1
ATOM 765 C CA . VAL A 1 104 ? 5.067 4.637 1.466 1.00 90.81 104 VAL A CA 1
ATOM 766 C C . VAL A 1 104 ? 6.053 4.823 0.306 1.00 90.81 104 VAL A C 1
ATOM 768 O O . VAL A 1 104 ? 5.670 4.744 -0.861 1.00 90.81 104 VAL A O 1
ATOM 771 N N . ARG A 1 105 ? 7.345 5.022 0.603 1.00 90.44 105 ARG A N 1
ATOM 772 C CA . ARG A 1 105 ? 8.388 5.165 -0.429 1.00 90.44 105 ARG A CA 1
ATOM 773 C C . ARG A 1 105 ? 8.554 3.901 -1.268 1.00 90.44 105 ARG A C 1
ATOM 775 O O . ARG A 1 105 ? 8.714 4.007 -2.480 1.00 90.44 105 ARG A O 1
ATOM 782 N N . LEU A 1 106 ? 8.517 2.727 -0.636 1.00 90.31 106 LEU A N 1
ATOM 783 C CA . LEU A 1 106 ? 8.617 1.439 -1.322 1.00 90.31 106 LEU A CA 1
ATOM 784 C C . LEU A 1 106 ? 7.432 1.216 -2.261 1.00 90.31 106 LEU A C 1
ATOM 786 O O . LEU A 1 106 ? 7.645 0.844 -3.413 1.00 90.31 106 LEU A O 1
ATOM 790 N N . HIS A 1 107 ? 6.210 1.495 -1.803 1.00 89.88 107 HIS A N 1
ATOM 791 C CA . HIS A 1 107 ? 5.008 1.356 -2.622 1.00 89.88 107 HIS A CA 1
ATOM 792 C C . HIS A 1 107 ? 5.064 2.269 -3.857 1.00 89.88 107 HIS A C 1
ATOM 794 O O . HIS A 1 107 ? 4.984 1.788 -4.986 1.00 89.88 107 HIS A O 1
ATOM 800 N N . ALA A 1 108 ? 5.361 3.559 -3.664 1.00 89.69 108 ALA A N 1
ATOM 801 C CA . ALA A 1 108 ? 5.513 4.505 -4.771 1.00 89.69 108 ALA A CA 1
ATOM 802 C C . ALA A 1 108 ? 6.653 4.117 -5.739 1.00 89.69 108 ALA A C 1
ATOM 804 O O . ALA A 1 108 ? 6.553 4.307 -6.954 1.00 89.69 108 ALA A O 1
ATOM 805 N N . ALA A 1 109 ? 7.760 3.568 -5.226 1.00 90.62 109 ALA A N 1
ATOM 806 C CA . ALA A 1 109 ? 8.854 3.087 -6.066 1.00 90.62 109 ALA A CA 1
ATOM 807 C C . ALA A 1 109 ? 8.452 1.850 -6.888 1.00 90.62 109 ALA A C 1
ATOM 809 O O . ALA A 1 109 ? 8.840 1.749 -8.053 1.00 90.62 109 ALA A O 1
ATOM 810 N N . ALA A 1 110 ? 7.662 0.938 -6.317 1.00 91.19 110 ALA A N 1
ATOM 811 C CA . ALA A 1 110 ? 7.165 -0.247 -7.008 1.00 91.19 110 ALA A CA 1
ATOM 812 C C . ALA A 1 110 ? 6.232 0.121 -8.174 1.00 91.19 110 ALA A C 1
ATOM 814 O O . ALA A 1 110 ? 6.418 -0.379 -9.284 1.00 91.19 110 ALA A O 1
ATOM 815 N N . GLU A 1 111 ? 5.299 1.055 -7.970 1.00 91.50 111 GLU A N 1
ATOM 816 C CA . GLU A 1 111 ? 4.416 1.548 -9.037 1.00 91.50 111 GLU A CA 1
ATOM 817 C C . GLU A 1 111 ? 5.204 2.177 -10.195 1.00 91.50 111 GLU A C 1
ATOM 819 O O . GLU A 1 111 ? 4.956 1.895 -11.371 1.00 91.50 111 GLU A O 1
ATOM 824 N N . ARG A 1 112 ? 6.217 2.990 -9.875 1.00 90.88 112 ARG A N 1
ATOM 825 C CA . ARG A 1 112 ? 7.093 3.604 -10.884 1.00 90.88 112 ARG A CA 1
ATOM 826 C C . ARG A 1 112 ? 7.945 2.575 -11.618 1.00 90.88 112 ARG A C 1
ATOM 828 O O . ARG A 1 112 ? 8.156 2.707 -12.823 1.00 90.88 112 ARG A O 1
ATOM 835 N N . LEU A 1 113 ? 8.410 1.537 -10.925 1.00 92.81 113 LEU A N 1
ATOM 836 C CA . LEU A 1 113 ? 9.125 0.433 -11.558 1.00 92.81 113 LEU A CA 1
ATOM 837 C C . LEU A 1 113 ? 8.208 -0.351 -12.507 1.00 92.81 113 LEU A C 1
ATOM 839 O O . LEU A 1 113 ? 8.635 -0.689 -13.609 1.00 92.81 113 LEU A O 1
ATOM 843 N N . LEU A 1 114 ? 6.944 -0.582 -12.138 1.00 91.56 114 LEU A N 1
ATOM 844 C CA . LEU A 1 114 ? 5.955 -1.198 -13.026 1.00 91.56 114 LEU A CA 1
ATOM 845 C C . LEU A 1 114 ? 5.694 -0.331 -14.267 1.00 91.56 114 LEU A C 1
ATOM 847 O O . LEU A 1 114 ? 5.641 -0.850 -15.383 1.00 91.56 114 LEU A O 1
ATOM 851 N N . ALA A 1 115 ? 5.582 0.989 -14.104 1.00 89.31 115 ALA A N 1
ATOM 852 C CA . ALA A 1 115 ? 5.462 1.911 -15.233 1.00 89.31 115 ALA A CA 1
ATOM 853 C C . ALA A 1 115 ? 6.690 1.845 -16.158 1.00 89.31 115 ALA A C 1
ATOM 855 O O . ALA A 1 115 ? 6.546 1.818 -17.382 1.00 89.31 115 ALA A O 1
ATOM 856 N N . PHE A 1 116 ? 7.893 1.747 -15.585 1.00 89.69 116 PHE A N 1
ATOM 857 C CA . PHE A 1 116 ? 9.115 1.534 -16.353 1.00 89.69 116 PHE A CA 1
ATOM 858 C C . PHE A 1 116 ? 9.090 0.191 -17.096 1.00 89.69 116 PHE A C 1
ATOM 860 O O . PHE A 1 116 ? 9.370 0.162 -18.291 1.00 89.69 116 PHE A O 1
ATOM 867 N N . ALA A 1 117 ? 8.698 -0.904 -16.439 1.00 88.88 117 ALA A N 1
ATOM 868 C CA . ALA A 1 117 ? 8.589 -2.222 -17.064 1.00 88.88 117 ALA A CA 1
ATOM 869 C C . ALA A 1 117 ? 7.609 -2.216 -18.249 1.00 88.88 117 ALA A C 1
ATOM 871 O O . ALA A 1 117 ? 7.939 -2.722 -19.318 1.00 88.88 117 ALA A O 1
ATOM 872 N N . ARG A 1 118 ? 6.455 -1.549 -18.113 1.00 87.75 118 ARG A N 1
ATOM 873 C CA . ARG A 1 118 ? 5.498 -1.345 -19.217 1.00 87.75 118 ARG A CA 1
ATOM 874 C C . ARG A 1 118 ? 6.086 -0.522 -20.360 1.00 87.75 118 ARG A C 1
ATOM 876 O O . ARG A 1 118 ? 5.813 -0.792 -21.523 1.00 87.75 118 ARG A O 1
ATOM 883 N N . LEU A 1 119 ? 6.898 0.488 -20.054 1.00 85.69 119 LEU A N 1
ATOM 884 C CA . LEU A 1 119 ? 7.606 1.254 -21.078 1.00 85.69 119 LEU A CA 1
ATOM 885 C C . LEU A 1 119 ? 8.616 0.386 -21.837 1.00 85.69 119 LEU A C 1
ATOM 887 O O . LEU A 1 119 ? 8.763 0.565 -23.045 1.00 85.69 119 LEU A O 1
ATOM 891 N N . VAL A 1 120 ? 9.305 -0.530 -21.151 1.00 83.94 120 VAL A N 1
ATOM 892 C CA . VAL A 1 120 ? 10.189 -1.508 -21.798 1.00 83.94 120 VAL A CA 1
ATOM 893 C C . VAL A 1 120 ? 9.387 -2.446 -22.689 1.00 83.94 120 VAL A C 1
ATOM 895 O O . VAL A 1 120 ? 9.745 -2.589 -23.851 1.00 83.94 120 VAL A O 1
ATOM 898 N N . ASP A 1 121 ? 8.293 -3.012 -22.183 1.00 82.75 121 ASP A N 1
ATOM 899 C CA 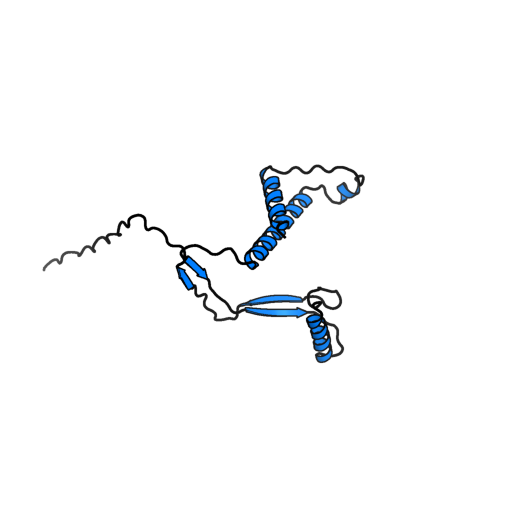. ASP A 1 121 ? 7.417 -3.927 -22.925 1.00 82.75 121 ASP A CA 1
ATOM 900 C C . ASP A 1 121 ? 6.857 -3.279 -24.202 1.00 82.75 121 ASP A C 1
ATOM 902 O O . ASP A 1 121 ? 7.020 -3.807 -25.295 1.00 82.75 121 ASP A O 1
ATOM 906 N N . ASN A 1 122 ? 6.346 -2.048 -24.104 1.00 80.44 122 ASN A N 1
ATOM 907 C CA . ASN A 1 122 ? 5.850 -1.287 -25.257 1.00 80.44 122 ASN A CA 1
ATOM 908 C C . ASN A 1 122 ? 6.930 -0.952 -26.301 1.00 80.44 122 ASN A C 1
ATOM 910 O O . ASN A 1 122 ? 6.609 -0.631 -27.446 1.00 80.44 122 ASN A O 1
ATOM 914 N N . ARG A 1 123 ? 8.206 -0.937 -25.902 1.00 76.94 123 ARG A N 1
ATOM 915 C CA . ARG A 1 123 ? 9.349 -0.704 -26.800 1.00 76.94 123 ARG A CA 1
ATOM 916 C C . ARG A 1 123 ? 9.963 -2.004 -27.304 1.00 76.94 123 ARG A C 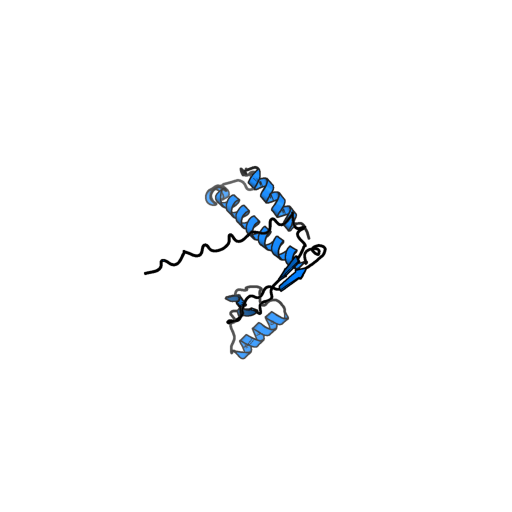1
ATOM 918 O O . ARG A 1 123 ? 10.678 -1.973 -28.306 1.00 76.94 123 ARG A O 1
ATOM 925 N N . ALA A 1 124 ? 9.723 -3.113 -26.613 1.00 66.44 124 ALA A N 1
ATOM 926 C CA . ALA A 1 124 ? 10.084 -4.431 -27.083 1.00 66.44 124 ALA A CA 1
ATOM 927 C C . ALA A 1 124 ? 9.224 -4.764 -28.311 1.00 66.44 124 ALA A C 1
ATOM 929 O O . ALA A 1 124 ? 8.064 -4.369 -28.429 1.00 66.44 124 ALA A O 1
ATOM 930 N N . LEU A 1 125 ? 9.827 -5.442 -29.285 1.00 63.19 125 LEU A N 1
ATOM 931 C CA . LEU A 1 125 ? 9.115 -5.887 -30.480 1.00 63.19 125 LEU A CA 1
ATOM 932 C C . LEU A 1 125 ? 7.980 -6.841 -30.071 1.00 63.19 125 LEU A C 1
ATOM 934 O O . LEU A 1 125 ? 8.076 -7.507 -29.047 1.00 63.19 125 LEU A O 1
ATOM 938 N N . SER A 1 126 ? 6.900 -6.908 -30.858 1.00 68.44 126 SER A N 1
ATOM 939 C CA . SER A 1 126 ? 5.723 -7.723 -30.507 1.00 68.44 126 SER A CA 1
ATOM 940 C C . SER A 1 126 ? 6.097 -9.163 -30.115 1.00 68.44 126 SER A C 1
ATOM 942 O O . SER A 1 126 ? 7.051 -9.722 -30.661 1.00 68.44 126 SER A O 1
ATOM 944 N N . ALA A 1 127 ? 5.304 -9.798 -29.246 1.00 64.56 127 ALA A N 1
ATOM 945 C CA . ALA A 1 127 ? 5.544 -11.169 -28.775 1.00 64.56 127 ALA A CA 1
ATOM 946 C C . ALA A 1 127 ? 5.793 -12.185 -29.914 1.00 64.56 127 ALA A C 1
ATOM 948 O O . ALA A 1 127 ? 6.591 -13.107 -29.762 1.00 64.56 127 ALA A O 1
ATOM 949 N N . SER A 1 128 ? 5.173 -11.975 -31.083 1.00 65.44 128 SER A N 1
ATOM 950 C CA . SER A 1 128 ? 5.378 -12.798 -32.286 1.00 65.44 128 SER A CA 1
ATOM 951 C C . SER A 1 128 ? 6.792 -12.702 -32.879 1.00 65.44 128 SER A C 1
ATOM 953 O O . SER A 1 128 ? 7.313 -13.681 -33.403 1.00 65.44 128 SER A O 1
ATOM 955 N N . VAL A 1 129 ? 7.436 -11.540 -32.758 1.00 66.75 129 VAL A N 1
ATOM 956 C CA . VAL A 1 129 ? 8.806 -11.301 -33.223 1.00 66.75 129 VAL A CA 1
ATOM 957 C C . VAL A 1 129 ? 9.800 -11.885 -32.224 1.00 66.75 129 VAL A C 1
ATOM 959 O O . VAL A 1 129 ? 10.722 -12.584 -32.636 1.00 66.75 129 VAL A O 1
ATOM 962 N N . ILE A 1 130 ? 9.568 -11.693 -30.921 1.00 69.31 130 ILE A N 1
ATOM 963 C CA . ILE A 1 130 ? 10.414 -12.262 -29.859 1.00 69.31 130 ILE A CA 1
ATOM 964 C C . ILE A 1 130 ? 10.395 -13.796 -29.901 1.00 69.31 130 ILE A C 1
ATOM 966 O O . ILE A 1 130 ? 11.445 -14.420 -29.791 1.00 69.31 130 ILE A O 1
ATOM 970 N N . GLY A 1 131 ? 9.232 -14.414 -30.133 1.00 71.50 131 GLY A N 1
ATOM 971 C CA . GLY A 1 131 ? 9.105 -15.875 -30.210 1.00 71.50 131 GLY A CA 1
ATOM 972 C C . GLY A 1 131 ? 9.871 -16.527 -31.369 1.00 71.50 131 GLY A C 1
ATOM 973 O O . GLY A 1 131 ? 10.092 -17.734 -31.348 1.00 71.50 131 GLY A O 1
ATOM 974 N N . SER A 1 132 ? 10.291 -15.742 -32.367 1.00 76.94 132 SER A N 1
ATOM 975 C CA . SER A 1 132 ? 11.112 -16.215 -33.491 1.00 76.94 132 SER A CA 1
ATOM 976 C C . SER A 1 132 ? 12.620 -16.143 -33.228 1.00 76.94 132 SER A C 1
ATOM 978 O O . SER A 1 132 ? 13.414 -16.614 -34.043 1.00 76.94 132 SER A O 1
ATOM 980 N N . TRP A 1 133 ? 13.030 -15.528 -32.118 1.00 81.19 133 TRP A N 1
ATOM 981 C CA . TRP A 1 133 ? 14.433 -15.321 -31.792 1.00 81.19 133 TRP A CA 1
ATOM 982 C C . TRP A 1 133 ? 15.036 -16.505 -31.044 1.00 81.19 133 TRP A C 1
ATOM 984 O O . TRP A 1 133 ? 14.360 -17.241 -30.328 1.00 81.19 133 TRP A O 1
ATOM 994 N N . HIS A 1 134 ? 16.350 -16.664 -31.187 1.00 82.94 134 HIS A N 1
ATOM 995 C CA . HIS A 1 134 ? 17.104 -17.610 -30.374 1.00 82.94 134 HIS A CA 1
ATOM 996 C C . HIS A 1 134 ? 17.069 -17.176 -28.890 1.00 82.94 134 HIS A C 1
ATOM 998 O O . HIS A 1 134 ? 17.230 -15.980 -28.636 1.00 82.94 134 HIS A O 1
ATOM 1004 N N . PRO A 1 135 ? 16.923 -18.098 -27.913 1.00 83.31 135 PRO A N 1
ATOM 1005 C CA . PRO A 1 135 ? 16.839 -17.758 -26.484 1.00 83.31 135 PRO A CA 1
ATOM 1006 C C . PRO A 1 135 ? 18.001 -16.906 -25.959 1.00 83.31 135 PRO A C 1
ATOM 1008 O O . PRO A 1 135 ? 17.805 -16.051 -25.102 1.00 83.31 135 PRO A O 1
ATOM 1011 N N . ASP A 1 136 ? 19.198 -17.109 -26.512 1.00 85.25 136 ASP A N 1
ATOM 1012 C CA . ASP A 1 136 ? 20.416 -16.395 -26.105 1.00 85.25 136 ASP A CA 1
ATOM 1013 C C . ASP A 1 136 ? 20.675 -15.095 -26.888 1.00 85.25 136 ASP A C 1
ATOM 1015 O O . ASP A 1 136 ? 21.767 -14.526 -26.811 1.00 85.25 136 ASP A O 1
ATOM 1019 N N . VAL A 1 137 ? 19.718 -14.624 -27.696 1.00 84.44 137 VAL A N 1
ATOM 1020 C CA . VAL A 1 137 ? 19.912 -13.372 -28.433 1.00 84.44 137 VAL A CA 1
ATOM 1021 C C . VAL A 1 137 ? 19.926 -12.189 -27.461 1.00 84.44 137 VAL A C 1
ATOM 1023 O O . VAL A 1 137 ? 19.041 -12.028 -26.621 1.00 84.44 137 VAL A O 1
ATOM 1026 N N . LEU A 1 138 ? 20.931 -11.322 -27.585 1.00 79.19 138 LEU A N 1
ATOM 1027 C CA . LEU A 1 138 ? 20.964 -10.075 -26.829 1.00 79.19 138 LEU A CA 1
ATOM 1028 C C . LEU A 1 138 ? 19.998 -9.068 -27.451 1.00 79.19 138 LEU A C 1
ATOM 1030 O O . LEU A 1 138 ? 20.095 -8.747 -28.636 1.00 79.19 138 LEU A O 1
ATOM 1034 N N . VAL A 1 139 ? 19.106 -8.526 -26.627 1.00 77.56 139 VAL A N 1
ATOM 1035 C CA . VAL A 1 139 ? 18.139 -7.505 -27.038 1.00 77.56 139 VAL A CA 1
ATOM 1036 C C . VAL A 1 139 ? 18.589 -6.155 -26.496 1.00 77.56 139 VAL A C 1
ATOM 1038 O O . VAL A 1 139 ? 18.645 -5.933 -25.287 1.00 77.56 139 VAL A O 1
ATOM 1041 N N . GLY A 1 140 ? 18.934 -5.240 -27.400 1.00 75.06 140 GLY A N 1
ATOM 1042 C CA . GLY A 1 140 ? 19.268 -3.868 -27.038 1.00 75.06 140 GLY A CA 1
ATOM 1043 C C . GLY A 1 140 ? 18.012 -3.055 -26.734 1.00 75.06 140 GLY A C 1
ATOM 1044 O O . GLY A 1 140 ? 17.087 -3.021 -27.541 1.00 75.06 140 GLY A O 1
ATOM 1045 N N . LEU A 1 141 ? 18.004 -2.347 -25.604 1.00 80.31 141 LEU A N 1
ATOM 1046 C CA . LEU A 1 141 ? 16.973 -1.366 -25.271 1.00 80.31 141 LEU A CA 1
ATOM 1047 C C . LEU A 1 141 ? 17.584 0.035 -25.233 1.00 80.31 141 LEU A C 1
ATOM 1049 O O . LEU A 1 141 ? 18.514 0.303 -24.472 1.00 80.31 141 LEU A O 1
ATOM 1053 N N . SER A 1 142 ? 17.030 0.956 -26.017 1.00 83.62 142 SER A N 1
ATOM 1054 C CA . SER A 1 142 ? 17.416 2.365 -25.950 1.00 83.62 142 SER A CA 1
ATOM 1055 C C . SER A 1 142 ? 16.643 3.087 -24.845 1.00 83.62 142 SER A C 1
ATOM 1057 O O . SER A 1 142 ? 15.413 3.192 -24.870 1.00 83.62 142 SER A O 1
ATOM 1059 N N . LEU A 1 143 ? 17.391 3.620 -23.881 1.00 84.44 143 LEU A N 1
ATOM 1060 C CA . LEU A 1 143 ? 16.891 4.449 -22.789 1.00 84.44 143 LEU A CA 1
ATOM 1061 C C . LEU A 1 143 ? 17.518 5.837 -22.872 1.00 84.44 143 LEU A C 1
ATOM 1063 O O . LEU A 1 143 ? 18.689 5.981 -23.225 1.00 84.44 143 LEU A O 1
ATOM 1067 N N . THR A 1 144 ? 16.766 6.868 -22.493 1.00 90.62 144 THR A N 1
ATOM 1068 C CA . THR A 1 144 ? 17.377 8.180 -22.265 1.00 90.62 144 THR A CA 1
ATOM 1069 C C . THR A 1 144 ? 18.228 8.143 -20.994 1.00 90.62 144 THR A C 1
ATOM 1071 O O . THR A 1 144 ? 17.979 7.358 -20.074 1.00 90.62 144 THR A O 1
ATOM 1074 N N . ALA A 1 145 ? 19.208 9.044 -20.883 1.00 91.00 145 ALA A N 1
ATOM 1075 C CA . ALA A 1 145 ? 19.986 9.182 -19.651 1.00 91.00 145 ALA A CA 1
ATOM 1076 C C . ALA A 1 145 ? 19.098 9.491 -18.427 1.00 91.00 145 ALA A C 1
ATOM 1078 O O . ALA A 1 145 ? 19.426 9.087 -17.316 1.00 91.00 145 ALA A O 1
ATOM 1079 N N . GLY A 1 146 ? 17.966 10.182 -18.620 1.00 91.88 146 GLY A N 1
ATOM 1080 C CA . GLY A 1 146 ? 16.974 10.423 -17.568 1.00 91.88 146 GLY A CA 1
ATOM 1081 C C . GLY A 1 146 ? 16.313 9.132 -17.085 1.00 91.88 146 GLY A C 1
ATOM 1082 O O . GLY A 1 146 ? 16.326 8.860 -15.890 1.00 91.88 146 GLY A O 1
ATOM 1083 N N . GLN A 1 147 ? 15.844 8.298 -18.017 1.00 89.88 147 GLN A N 1
ATOM 1084 C CA . GLN A 1 147 ? 15.222 7.002 -17.715 1.00 89.88 147 GLN A CA 1
ATOM 1085 C C . GLN A 1 147 ? 16.178 6.056 -16.981 1.00 89.88 147 GLN A C 1
ATOM 1087 O O . GLN A 1 147 ? 15.791 5.394 -16.022 1.00 89.88 147 GLN A O 1
ATOM 1092 N N . LEU A 1 148 ? 17.449 6.020 -17.391 1.00 90.56 148 LEU A N 1
ATOM 1093 C CA . LEU A 1 148 ? 18.453 5.195 -16.720 1.00 90.56 148 LEU A CA 1
ATOM 1094 C C . LEU A 1 148 ? 18.756 5.688 -15.295 1.00 90.56 148 LEU A C 1
ATOM 1096 O O . LEU A 1 148 ? 18.935 4.873 -14.390 1.00 90.56 148 LEU A O 1
ATOM 1100 N N . ARG A 1 149 ? 18.821 7.010 -15.079 1.00 92.88 149 ARG A N 1
ATOM 1101 C CA . ARG A 1 149 ? 19.001 7.579 -13.732 1.00 92.88 149 ARG A CA 1
ATOM 1102 C C . ARG A 1 149 ? 17.810 7.263 -12.838 1.00 92.88 149 ARG A C 1
ATOM 1104 O O . ARG A 1 149 ? 18.014 6.824 -11.714 1.00 92.88 149 ARG A O 1
ATOM 1111 N N . GLU A 1 150 ? 16.598 7.433 -13.357 1.00 91.75 150 GLU A N 1
ATOM 1112 C CA . GLU A 1 150 ? 15.368 7.106 -12.641 1.00 91.75 150 GLU A CA 1
ATOM 1113 C C . GLU A 1 150 ? 15.339 5.634 -12.220 1.00 91.75 150 GLU A C 1
ATOM 1115 O O . GLU A 1 150 ? 15.155 5.352 -11.039 1.00 91.75 150 GLU A O 1
ATOM 1120 N N . LEU A 1 151 ? 15.629 4.706 -13.139 1.00 91.31 151 LEU A N 1
ATOM 1121 C CA . LEU A 1 151 ? 15.713 3.279 -12.825 1.00 91.31 151 LEU A CA 1
ATOM 1122 C C . LEU A 1 151 ? 16.711 3.000 -11.691 1.00 91.31 151 LEU A C 1
ATOM 1124 O O . LEU A 1 151 ? 16.399 2.262 -10.760 1.00 91.31 151 LEU A O 1
ATOM 1128 N N . ARG A 1 152 ? 17.905 3.605 -11.732 1.00 91.56 152 ARG A N 1
ATOM 1129 C CA . ARG A 1 152 ? 18.913 3.430 -10.673 1.00 91.56 152 ARG A CA 1
ATOM 1130 C C . ARG A 1 152 ? 18.431 3.950 -9.320 1.00 91.56 152 ARG A C 1
ATOM 1132 O O . ARG A 1 152 ? 18.642 3.281 -8.313 1.00 91.56 152 ARG A O 1
ATOM 1139 N N . THR A 1 153 ? 17.776 5.109 -9.291 1.00 91.44 153 THR A N 1
ATOM 1140 C CA . THR A 1 153 ? 17.186 5.661 -8.064 1.00 91.44 153 THR A CA 1
ATOM 1141 C C . THR A 1 153 ? 16.084 4.755 -7.512 1.00 91.44 153 THR A C 1
ATOM 1143 O O . THR A 1 153 ? 16.051 4.512 -6.305 1.00 91.44 153 THR A O 1
ATOM 1146 N N . LEU A 1 154 ? 15.219 4.213 -8.376 1.00 91.31 154 LEU A N 1
ATOM 1147 C CA . LEU A 1 154 ? 14.162 3.279 -7.977 1.00 91.31 154 LEU A CA 1
ATOM 1148 C C . LEU A 1 154 ? 14.747 2.003 -7.364 1.00 91.31 154 LEU A C 1
ATOM 1150 O O . LEU A 1 154 ? 14.360 1.622 -6.264 1.00 91.31 154 LEU A O 1
ATOM 1154 N N . LEU A 1 155 ? 15.730 1.387 -8.026 1.00 90.12 155 LEU A N 1
ATOM 1155 C CA . LEU A 1 155 ? 16.384 0.176 -7.524 1.00 90.12 155 LEU A CA 1
ATOM 1156 C C . LEU A 1 155 ? 17.097 0.412 -6.188 1.00 90.12 155 LEU A C 1
ATOM 1158 O O . LEU A 1 155 ? 16.996 -0.425 -5.298 1.00 90.12 155 LEU A O 1
ATOM 1162 N N . ALA A 1 156 ? 17.764 1.557 -6.015 1.00 89.31 156 ALA A N 1
ATOM 1163 C CA . ALA A 1 156 ? 18.375 1.914 -4.736 1.00 89.31 156 ALA A CA 1
ATOM 1164 C C . ALA A 1 156 ? 17.327 2.063 -3.619 1.00 89.31 156 ALA A C 1
ATOM 1166 O O . ALA A 1 156 ? 17.535 1.569 -2.517 1.00 89.31 156 ALA A O 1
ATOM 1167 N N . THR A 1 157 ? 16.181 2.682 -3.922 1.00 86.19 157 THR A N 1
ATOM 1168 C CA . THR A 1 157 ? 15.073 2.849 -2.964 1.00 86.19 157 THR A CA 1
ATOM 1169 C C . THR A 1 157 ? 14.484 1.502 -2.531 1.00 86.19 157 THR A C 1
ATOM 1171 O O . THR A 1 157 ? 14.131 1.333 -1.370 1.00 86.19 157 THR A O 1
ATOM 1174 N N . LEU A 1 158 ? 14.394 0.534 -3.449 1.00 83.56 158 LEU A N 1
ATOM 1175 C CA . LEU A 1 158 ? 13.858 -0.806 -3.180 1.00 83.56 158 LEU A CA 1
ATOM 1176 C C . LEU A 1 158 ? 14.861 -1.744 -2.482 1.00 83.56 158 LEU A C 1
ATOM 1178 O O . LEU A 1 158 ? 14.450 -2.706 -1.832 1.00 83.56 158 LEU A O 1
ATOM 1182 N N . ALA A 1 159 ? 16.164 -1.495 -2.632 1.00 82.00 159 ALA A N 1
ATOM 1183 C CA . ALA A 1 159 ? 17.227 -2.297 -2.025 1.00 82.00 159 ALA A CA 1
ATOM 1184 C C . ALA A 1 159 ? 17.488 -1.956 -0.548 1.00 82.00 159 ALA A C 1
ATOM 1186 O O . ALA A 1 159 ? 18.128 -2.748 0.144 1.00 82.00 159 ALA A O 1
ATOM 1187 N N . ASP A 1 160 ? 17.000 -0.808 -0.071 1.00 70.94 160 ASP A N 1
ATOM 1188 C CA . ASP A 1 160 ? 17.134 -0.361 1.316 1.00 70.94 160 ASP A CA 1
ATOM 1189 C C . ASP A 1 160 ? 16.208 -1.205 2.221 1.00 70.94 160 ASP A C 1
ATOM 1191 O O . ASP A 1 160 ? 15.019 -0.902 2.412 1.00 70.94 160 ASP A O 1
ATOM 1195 N N . ARG A 1 161 ? 16.730 -2.361 2.663 1.00 58.12 161 ARG A N 1
ATOM 1196 C CA . ARG A 1 161 ? 16.020 -3.407 3.417 1.00 58.12 161 ARG A CA 1
ATOM 1197 C C . ARG A 1 161 ? 16.098 -3.235 4.926 1.00 58.12 161 ARG A C 1
ATOM 1199 O O . ARG A 1 161 ? 17.222 -3.136 5.451 1.00 58.12 161 ARG A O 1
#

Radius of gyration: 29.5 Å; chains: 1; bounding box: 49×98×51 Å